Protein AF-A0A535F198-F1 (afdb_monomer)

Nearest PDB structures (foldseek):
  5hqp-assembly1_B  TM=5.132E-01  e=9.382E+00  Homo sapiens
  4xcs-assembly1_A  TM=4.657E-01  e=7.216E+00  Homo sapiens
  1qxx-assembly1_A-2  TM=3.089E-01  e=5.197E+00  Escherichia coli
  5jd5-assembly2_B  TM=1.692E-01  e=8.228E+00  uncultured bacterium

pLDDT: mean 82.6, std 12.45, range [49.28, 97.81]

Radius of gyration: 18.03 Å; Cα contacts (8 Å, |Δi|>4): 101; chains: 1; bounding box: 56×34×39 Å

Solvent-accessible surface area (backbone atoms only — not comparable to full-atom values): 6986 Å² total; per-residue (Å²): 110,74,80,80,67,73,63,100,66,90,85,82,85,64,92,84,39,58,66,50,56,74,70,58,40,52,62,38,62,99,85,52,27,62,51,75,68,52,54,51,52,42,53,54,33,36,77,71,75,49,65,80,73,84,90,57,98,54,77,42,62,41,49,64,51,74,37,58,27,92,86,69,46,78,54,36,83,47,62,30,72,26,82,81,51,69,82,53,72,66,60,52,53,53,24,49,57,58,28,70,48,77,78,75,83,74,77,85,131

Foldseek 3Di:
DVVVVPDPDDDDDDPVCPVVVVLVLDFADPPDLDDPVRVVVQVVCVVVVNHDDDPDPDQRRWDWDWDAAPVRHTLDTGRANHNPRDDDPVSVVVSVVVRPDPDPPDDDD

Structure (mmCIF, N/CA/C/O backbone):
data_AF-A0A535F198-F1
#
_entry.id   AF-A0A535F198-F1
#
loop_
_atom_site.group_PDB
_atom_site.id
_atom_site.type_symbol
_atom_site.label_atom_id
_atom_site.label_alt_id
_atom_site.label_comp_id
_atom_site.label_asym_id
_atom_site.label_entity_id
_atom_site.label_seq_id
_atom_site.pdbx_PDB_ins_code
_atom_site.Cartn_x
_atom_site.Cartn_y
_atom_site.Cartn_z
_atom_site.occupancy
_atom_site.B_iso_or_equiv
_atom_site.auth_seq_id
_atom_site.auth_comp_id
_atom_site.auth_asym_id
_atom_site.auth_atom_id
_atom_site.pdbx_PDB_model_num
ATOM 1 N N . PHE A 1 1 ? 3.880 -18.793 -7.954 1.00 73.25 1 PHE A N 1
ATOM 2 C CA . PHE A 1 1 ? 4.534 -17.714 -7.185 1.00 73.25 1 PHE A CA 1
ATOM 3 C C . PHE A 1 1 ? 4.188 -17.791 -5.700 1.00 73.25 1 PHE A C 1
ATOM 5 O O . PHE A 1 1 ? 5.053 -18.209 -4.952 1.00 73.25 1 PHE A O 1
ATOM 12 N N . ALA A 1 2 ? 2.948 -17.508 -5.276 1.00 77.12 2 ALA A N 1
ATOM 13 C CA . ALA A 1 2 ? 2.556 -17.507 -3.855 1.00 77.12 2 ALA A CA 1
ATOM 14 C C . ALA A 1 2 ? 2.932 -18.794 -3.086 1.00 77.12 2 ALA A C 1
ATOM 16 O O . ALA A 1 2 ? 3.563 -18.718 -2.038 1.00 77.12 2 ALA A O 1
ATOM 17 N N . LEU A 1 3 ? 2.644 -19.973 -3.656 1.00 79.25 3 LEU A N 1
ATOM 18 C CA . LEU A 1 3 ? 3.010 -21.270 -3.061 1.00 79.25 3 LEU A CA 1
ATOM 19 C C . LEU A 1 3 ? 4.523 -21.446 -2.850 1.00 79.25 3 LEU A C 1
ATOM 21 O O . LEU A 1 3 ? 4.935 -22.110 -1.909 1.00 79.25 3 LEU A O 1
ATOM 25 N N . ALA A 1 4 ? 5.353 -20.835 -3.699 1.00 85.25 4 ALA A N 1
ATOM 26 C CA . ALA A 1 4 ? 6.807 -20.958 -3.620 1.00 85.25 4 ALA A CA 1
ATOM 27 C C . ALA A 1 4 ? 7.420 -20.112 -2.490 1.00 85.25 4 ALA A C 1
ATOM 29 O O . ALA A 1 4 ? 8.564 -20.344 -2.117 1.00 85.25 4 ALA A O 1
ATOM 30 N N . LEU A 1 5 ? 6.680 -19.136 -1.950 1.00 84.50 5 LEU A N 1
ATOM 31 C CA . LEU A 1 5 ? 7.159 -18.261 -0.877 1.00 84.50 5 LEU A CA 1
ATOM 32 C C . LEU A 1 5 ? 6.949 -18.856 0.524 1.00 84.50 5 LEU A C 1
ATOM 34 O O . LEU A 1 5 ? 7.536 -18.365 1.481 1.00 84.50 5 LEU A O 1
ATOM 38 N N . GLY A 1 6 ? 6.113 -19.894 0.662 1.00 87.31 6 GLY A N 1
ATOM 39 C CA . GLY A 1 6 ? 5.920 -20.614 1.928 1.00 87.31 6 GLY A CA 1
ATOM 40 C C . GLY A 1 6 ? 5.366 -19.770 3.085 1.00 87.31 6 GLY A C 1
ATOM 41 O O . GLY A 1 6 ? 5.500 -20.154 4.243 1.00 87.31 6 GLY A O 1
ATOM 42 N N . HIS A 1 7 ? 4.772 -18.608 2.801 1.00 86.44 7 HIS A N 1
ATOM 43 C CA . HIS A 1 7 ? 4.218 -17.729 3.828 1.00 86.44 7 HIS A CA 1
ATOM 44 C C . HIS A 1 7 ? 2.790 -18.137 4.227 1.00 86.44 7 HIS A C 1
ATOM 46 O O . HIS A 1 7 ? 2.023 -18.569 3.367 1.00 86.44 7 HIS A O 1
ATOM 52 N N . PRO A 1 8 ? 2.383 -17.924 5.493 1.00 90.62 8 PRO A N 1
ATOM 53 C CA . PRO A 1 8 ? 1.057 -18.302 5.996 1.00 90.62 8 PRO A CA 1
ATOM 54 C C . PRO A 1 8 ? -0.060 -17.312 5.609 1.00 90.62 8 PRO A C 1
ATOM 56 O O . PRO A 1 8 ? -1.147 -17.352 6.179 1.00 90.62 8 PRO A O 1
ATOM 59 N N . TYR A 1 9 ? 0.202 -16.383 4.689 1.00 88.38 9 TYR A N 1
ATOM 60 C CA . TYR A 1 9 ? -0.718 -15.299 4.341 1.00 88.38 9 TYR A CA 1
ATOM 61 C C . TYR A 1 9 ? -1.554 -15.644 3.108 1.00 88.38 9 TYR A C 1
ATOM 63 O O . TYR A 1 9 ? -1.085 -16.344 2.211 1.00 88.38 9 TYR A O 1
ATOM 71 N N . LEU A 1 10 ? -2.779 -15.116 3.036 1.00 90.25 10 LEU A N 1
ATOM 72 C CA . LEU A 1 10 ? -3.618 -15.227 1.843 1.00 90.25 10 LEU A CA 1
ATOM 73 C C . LEU A 1 10 ? -3.085 -14.323 0.730 1.00 90.25 10 LEU A C 1
ATOM 75 O O . LEU A 1 10 ? -2.838 -13.136 0.937 1.00 90.25 10 LEU A O 1
ATOM 79 N N . TRP A 1 11 ? -2.960 -14.889 -0.467 1.00 89.62 11 TRP A N 1
ATOM 80 C CA . TRP A 1 11 ? -2.607 -14.160 -1.681 1.00 89.62 11 TRP A CA 1
ATOM 81 C C . TRP A 1 11 ? -3.847 -14.046 -2.553 1.00 89.62 11 TRP A C 1
ATOM 83 O O . TRP A 1 11 ? -4.317 -15.039 -3.105 1.00 89.62 11 TRP A O 1
ATOM 93 N N . LEU A 1 12 ? -4.382 -12.835 -2.656 1.00 90.25 12 LEU A N 1
ATOM 94 C CA . LEU A 1 12 ? -5.574 -12.547 -3.444 1.00 90.25 12 LEU A CA 1
ATOM 95 C C . LEU A 1 12 ? -5.178 -11.938 -4.792 1.00 90.25 12 LEU A C 1
ATOM 97 O O . LEU A 1 12 ? -4.192 -11.207 -4.890 1.00 90.25 12 LEU A O 1
ATOM 101 N N . SER A 1 13 ? -5.953 -12.241 -5.831 1.00 89.81 13 SER A N 1
ATOM 102 C CA . SER A 1 13 ? -5.812 -11.625 -7.151 1.00 89.81 13 SER A CA 1
ATOM 103 C C . SER A 1 13 ? -6.947 -10.627 -7.368 1.00 89.81 13 SER A C 1
ATOM 105 O O . SER A 1 13 ? -8.101 -10.956 -7.110 1.00 89.81 13 SER A O 1
ATOM 107 N N . ASP A 1 14 ? -6.622 -9.436 -7.874 1.00 90.25 14 ASP A N 1
ATOM 108 C CA . ASP A 1 14 ? -7.584 -8.407 -8.303 1.00 90.25 14 ASP A CA 1
ATOM 109 C C . ASP A 1 14 ? -7.368 -8.093 -9.800 1.00 90.25 14 ASP A C 1
ATOM 111 O O . ASP A 1 14 ? -6.797 -7.048 -10.136 1.00 90.25 14 ASP A O 1
ATOM 115 N N . PRO A 1 15 ? -7.742 -9.007 -10.727 1.00 89.88 15 PRO A N 1
ATOM 116 C CA . PRO A 1 15 ? -7.469 -8.834 -12.158 1.00 89.88 15 PRO A CA 1
ATOM 117 C C . PRO A 1 15 ? -8.152 -7.595 -12.745 1.00 89.88 15 PRO A C 1
ATOM 119 O O . PRO A 1 15 ? -7.579 -6.901 -13.583 1.00 89.88 15 PRO A O 1
ATOM 122 N N . GLU A 1 16 ? -9.361 -7.288 -12.271 1.00 91.50 16 GLU A N 1
ATOM 123 C CA . GLU A 1 16 ? -10.150 -6.139 -12.722 1.00 91.50 16 GLU A CA 1
ATOM 124 C C . GLU A 1 16 ? -9.723 -4.820 -12.067 1.00 91.50 16 GLU A C 1
ATOM 126 O O . GLU A 1 16 ? -10.217 -3.751 -12.449 1.00 91.50 16 GLU A O 1
ATOM 131 N N . ARG A 1 17 ? -8.800 -4.866 -11.097 1.00 89.00 17 ARG A N 1
ATOM 132 C CA . ARG A 1 17 ? -8.329 -3.724 -10.301 1.00 89.00 17 ARG A CA 1
ATOM 133 C C . ARG A 1 17 ? -9.466 -2.998 -9.567 1.00 89.00 17 ARG A C 1
ATOM 135 O O . ARG A 1 17 ? -9.409 -1.776 -9.399 1.00 89.00 17 ARG A O 1
ATOM 142 N N . SER A 1 18 ? -10.535 -3.703 -9.201 1.00 92.50 18 SER A N 1
ATOM 143 C CA . SER A 1 18 ? -11.725 -3.102 -8.590 1.00 92.50 18 SER A CA 1
ATOM 144 C C . SER A 1 18 ? -11.435 -2.671 -7.152 1.00 92.50 18 SER A C 1
ATOM 146 O O . SER A 1 18 ? -11.673 -1.509 -6.809 1.00 92.50 18 SER A O 1
ATOM 148 N N . CYS A 1 19 ? -10.808 -3.540 -6.354 1.00 91.12 19 CYS A N 1
ATOM 149 C CA . CYS A 1 19 ? -10.338 -3.215 -5.007 1.00 91.12 19 CYS A CA 1
ATOM 150 C C . CYS A 1 19 ? -9.260 -2.129 -5.051 1.00 91.12 19 CYS A C 1
ATOM 152 O O . CYS A 1 19 ? -9.320 -1.166 -4.287 1.00 91.12 19 CYS A O 1
ATOM 154 N N . TYR A 1 20 ? -8.312 -2.235 -5.987 1.00 90.06 20 TYR A N 1
ATOM 155 C CA . TYR A 1 20 ? -7.250 -1.241 -6.169 1.00 90.06 20 TYR A CA 1
ATOM 156 C C . TYR A 1 20 ? -7.795 0.179 -6.404 1.00 90.06 20 TYR A C 1
ATOM 158 O O . TYR A 1 20 ? -7.318 1.146 -5.799 1.00 90.06 20 TYR A O 1
ATOM 166 N N . ARG A 1 21 ? -8.817 0.310 -7.265 1.00 90.19 21 ARG A N 1
ATOM 167 C CA . ARG A 1 21 ? -9.501 1.586 -7.530 1.00 90.19 21 ARG A CA 1
ATOM 168 C C . ARG A 1 21 ? -10.336 2.048 -6.338 1.00 90.19 21 ARG A C 1
ATOM 170 O O . ARG A 1 21 ? -10.246 3.218 -5.980 1.00 90.19 21 ARG A O 1
ATOM 177 N N . ALA A 1 22 ? -11.106 1.155 -5.714 1.00 91.44 22 ALA A N 1
ATOM 178 C CA . ALA A 1 22 ? -11.963 1.490 -4.573 1.00 91.44 22 ALA A CA 1
ATOM 179 C C . ALA A 1 22 ? -11.159 1.982 -3.356 1.00 91.44 22 ALA A C 1
ATOM 181 O O . ALA A 1 22 ? -11.563 2.925 -2.682 1.00 91.44 22 ALA A O 1
ATOM 182 N N . LEU A 1 23 ? -9.981 1.398 -3.116 1.00 90.25 23 LEU A N 1
ATOM 183 C CA . LEU A 1 23 ? -9.051 1.825 -2.066 1.00 90.25 23 LEU A CA 1
ATOM 184 C C . LEU A 1 23 ? -8.251 3.081 -2.446 1.00 90.25 23 LEU A C 1
ATOM 186 O O . LEU A 1 23 ? -7.505 3.625 -1.628 1.00 90.25 23 LEU A O 1
ATOM 190 N N . GLY A 1 24 ? -8.403 3.570 -3.677 1.00 88.31 24 GLY A N 1
ATOM 191 C CA . GLY A 1 24 ? -7.776 4.792 -4.159 1.00 88.31 24 GLY A CA 1
ATOM 192 C C . GLY A 1 24 ? -6.252 4.734 -4.143 1.00 88.31 24 GLY A C 1
ATOM 193 O O . GLY A 1 24 ? -5.636 5.757 -3.871 1.00 88.31 24 GLY A O 1
ATOM 194 N N . VAL A 1 25 ? -5.638 3.564 -4.359 1.00 84.00 25 VAL A N 1
ATOM 195 C CA . VAL A 1 25 ? -4.166 3.425 -4.358 1.00 84.00 25 VAL A CA 1
ATOM 196 C C . VAL A 1 25 ? -3.542 4.333 -5.421 1.00 84.00 25 VAL A C 1
ATOM 198 O O . VAL A 1 25 ? -2.580 5.042 -5.143 1.00 84.00 25 VAL A O 1
ATOM 201 N N . GLY A 1 26 ? -4.175 4.383 -6.598 1.00 72.56 26 GLY A N 1
ATOM 202 C CA . GLY A 1 26 ? -3.825 5.305 -7.674 1.00 72.56 26 GLY A CA 1
ATOM 203 C C . GLY A 1 26 ? -2.537 4.935 -8.412 1.00 72.56 26 GLY A C 1
ATOM 204 O O . GLY A 1 26 ? -1.799 4.040 -8.023 1.00 72.56 26 GLY A O 1
ATOM 205 N N . ARG A 1 27 ? -2.271 5.628 -9.520 1.00 70.81 27 ARG A N 1
ATOM 206 C CA . ARG A 1 27 ? -0.981 5.557 -10.217 1.00 70.81 27 ARG A CA 1
ATOM 207 C C . ARG A 1 27 ? -0.043 6.638 -9.685 1.00 70.81 27 ARG A C 1
ATOM 209 O O . ARG A 1 27 ? -0.508 7.670 -9.202 1.00 70.81 27 ARG A O 1
ATOM 216 N N . GLY A 1 28 ? 1.264 6.426 -9.815 1.00 63.28 28 GLY A N 1
ATOM 217 C CA . GLY A 1 28 ? 2.252 7.471 -9.553 1.00 63.28 28 GLY A CA 1
ATOM 218 C C . GLY A 1 28 ? 2.004 8.715 -10.407 1.00 63.28 28 GLY A C 1
ATOM 219 O O . GLY A 1 28 ? 1.451 8.628 -11.505 1.00 63.28 28 GLY A O 1
ATOM 220 N N . GLY A 1 29 ? 2.391 9.881 -9.883 1.00 60.53 29 GLY A N 1
ATOM 221 C CA . GLY A 1 29 ? 2.249 11.153 -10.592 1.00 60.53 29 GLY A CA 1
ATOM 222 C C . GLY A 1 29 ? 3.015 11.184 -11.921 1.00 60.53 29 GLY A C 1
ATOM 223 O O . GLY A 1 29 ? 3.876 10.345 -12.188 1.00 60.53 29 GLY A O 1
ATOM 224 N N . ALA A 1 30 ? 2.733 12.195 -12.750 1.00 56.91 30 ALA A N 1
ATOM 225 C CA . ALA A 1 30 ? 3.329 12.364 -14.083 1.00 56.91 30 ALA A CA 1
ATOM 226 C C . ALA A 1 30 ? 4.875 12.396 -14.093 1.00 56.91 30 ALA A C 1
ATOM 228 O O . ALA A 1 30 ? 5.486 12.136 -15.124 1.00 56.91 30 ALA A O 1
ATOM 229 N N . LEU A 1 31 ? 5.504 12.677 -12.946 1.00 55.12 31 LEU A N 1
ATOM 230 C CA . LEU A 1 31 ? 6.948 12.857 -12.781 1.00 55.12 31 LEU A CA 1
ATOM 231 C C . LEU A 1 31 ? 7.684 11.631 -12.214 1.00 55.12 31 LEU A C 1
ATOM 233 O O . LEU A 1 31 ? 8.707 11.810 -11.564 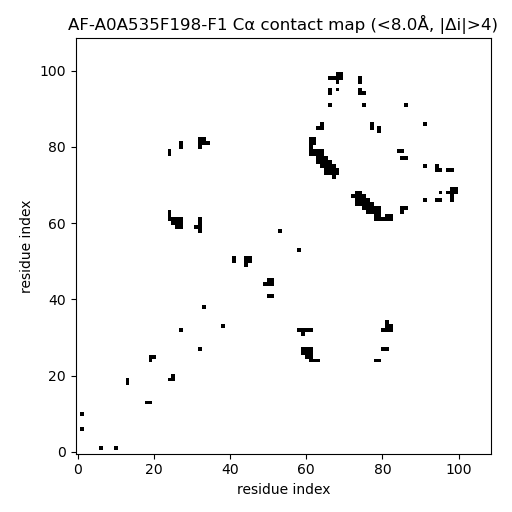1.00 55.12 31 LEU A O 1
ATOM 237 N N . ASN A 1 32 ? 7.230 10.416 -12.556 1.00 60.16 32 ASN A N 1
ATOM 238 C CA . ASN A 1 32 ? 7.944 9.133 -12.401 1.00 60.16 32 ASN A CA 1
ATOM 239 C C . ASN A 1 32 ? 7.642 8.352 -11.090 1.00 60.16 32 ASN A C 1
ATOM 241 O O . ASN A 1 32 ? 7.795 8.900 -10.001 1.00 60.16 32 ASN A O 1
ATOM 245 N N . PRO A 1 33 ? 7.251 7.057 -11.160 1.00 61.50 33 PRO A N 1
ATOM 246 C CA . PRO A 1 33 ? 7.146 6.163 -9.992 1.00 61.50 33 PRO A C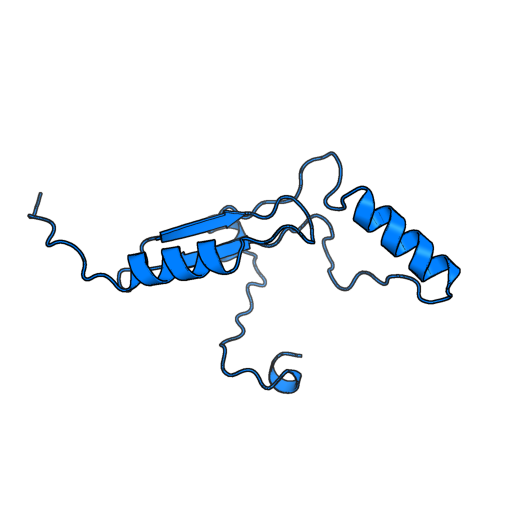A 1
ATOM 247 C C . PRO A 1 33 ? 8.506 5.769 -9.383 1.00 61.50 33 PRO A C 1
ATOM 249 O O . PRO A 1 33 ? 8.551 5.236 -8.270 1.00 61.50 33 PRO A O 1
ATOM 252 N N . PHE A 1 34 ? 9.607 6.010 -10.100 1.00 62.78 34 PHE A N 1
ATOM 253 C CA . PHE A 1 34 ? 10.970 5.738 -9.649 1.00 62.78 34 PHE A CA 1
ATOM 254 C C . PHE A 1 34 ? 11.600 6.992 -9.040 1.00 62.78 34 PHE A C 1
ATOM 256 O O . PHE A 1 34 ? 11.614 8.060 -9.654 1.00 62.78 34 PHE A O 1
ATOM 263 N N . SER A 1 35 ? 12.171 6.858 -7.844 1.00 68.50 35 SER A N 1
ATOM 264 C CA . SER A 1 35 ? 12.989 7.919 -7.256 1.00 68.50 35 SER A CA 1
ATOM 265 C C . SER A 1 35 ? 14.343 8.027 -7.972 1.00 68.50 35 SER A C 1
ATOM 267 O O . SER A 1 35 ? 14.797 7.091 -8.632 1.00 68.50 35 SER A O 1
ATOM 269 N N . PHE A 1 36 ? 15.038 9.156 -7.816 1.00 72.56 36 PHE A N 1
ATOM 270 C CA . PHE A 1 36 ? 16.409 9.326 -8.324 1.00 72.56 36 PHE A CA 1
ATOM 271 C C . PHE A 1 36 ? 17.339 8.196 -7.853 1.00 72.56 36 PHE A C 1
ATOM 273 O O . PHE A 1 36 ? 18.114 7.654 -8.637 1.00 72.56 36 PHE A O 1
ATOM 280 N N . THR A 1 37 ? 17.204 7.779 -6.594 1.00 74.81 37 THR A N 1
ATOM 281 C CA . THR A 1 37 ? 17.941 6.652 -6.010 1.00 74.81 37 THR A CA 1
ATOM 282 C C . THR A 1 37 ? 17.676 5.338 -6.748 1.00 74.81 37 THR A C 1
ATOM 284 O O . THR A 1 37 ? 18.594 4.539 -6.936 1.00 74.81 37 THR A O 1
ATOM 287 N N . ASP A 1 38 ? 16.447 5.123 -7.219 1.00 72.69 38 ASP A N 1
ATOM 288 C CA . ASP A 1 38 ? 16.070 3.909 -7.951 1.00 72.69 38 ASP A CA 1
ATOM 289 C C . ASP A 1 38 ? 16.695 3.871 -9.339 1.00 72.69 38 ASP A C 1
ATOM 291 O O . ASP A 1 38 ? 17.190 2.823 -9.762 1.00 72.69 38 ASP A O 1
ATOM 295 N N . LEU A 1 39 ? 16.738 5.024 -10.011 1.00 78.75 39 LEU A N 1
ATOM 296 C CA . LEU A 1 39 ? 17.420 5.176 -11.294 1.00 78.75 39 LEU A CA 1
ATOM 297 C C . LEU A 1 39 ? 18.922 4.900 -11.152 1.00 78.75 39 LEU A C 1
ATOM 299 O O . LEU A 1 39 ? 19.471 4.127 -11.937 1.00 78.75 39 LEU A O 1
ATOM 303 N N . TRP A 1 40 ? 19.575 5.444 -10.118 1.00 80.75 40 TRP A N 1
ATOM 304 C CA . TRP A 1 40 ? 20.994 5.175 -9.849 1.00 80.75 40 TRP A CA 1
ATOM 305 C C . TRP A 1 40 ? 21.280 3.714 -9.547 1.00 80.75 40 TRP A C 1
ATOM 307 O O . TRP A 1 40 ? 22.223 3.144 -10.097 1.00 80.75 40 TRP A O 1
ATOM 317 N N . ARG A 1 41 ? 20.468 3.090 -8.689 1.00 77.69 41 ARG A N 1
ATOM 318 C CA . ARG A 1 41 ? 20.646 1.678 -8.343 1.00 77.69 41 ARG A CA 1
ATOM 319 C C . ARG A 1 41 ? 20.483 0.794 -9.577 1.00 77.69 41 ARG A C 1
ATOM 321 O O . ARG A 1 41 ? 21.278 -0.118 -9.774 1.00 77.69 41 ARG A O 1
ATOM 328 N N . ASN A 1 42 ? 19.503 1.093 -10.429 1.00 77.62 42 ASN A N 1
ATOM 329 C CA . ASN A 1 42 ? 19.290 0.363 -11.674 1.00 77.62 42 ASN A CA 1
ATOM 330 C C . ASN A 1 42 ? 20.460 0.549 -12.661 1.00 77.62 42 ASN A C 1
ATOM 332 O O . ASN A 1 42 ? 20.984 -0.433 -13.192 1.00 77.62 42 ASN A O 1
ATOM 336 N N . ALA A 1 43 ? 20.937 1.783 -12.849 1.00 81.50 43 ALA A N 1
ATOM 337 C CA . ALA A 1 43 ? 22.098 2.063 -13.695 1.00 81.50 43 ALA A CA 1
ATOM 338 C C . ALA A 1 43 ? 23.345 1.302 -13.213 1.00 81.50 43 ALA A C 1
ATOM 340 O O . ALA A 1 43 ? 24.031 0.655 -14.004 1.00 81.50 43 ALA A O 1
ATOM 341 N N . TYR A 1 44 ? 23.594 1.301 -11.902 1.00 85.56 44 TYR A N 1
ATOM 342 C CA . TYR A 1 44 ? 24.705 0.572 -11.298 1.00 85.56 44 TYR A CA 1
ATOM 343 C C . TYR A 1 44 ? 24.608 -0.946 -11.501 1.00 85.56 44 TYR A C 1
ATOM 345 O O . TYR A 1 44 ? 25.585 -1.587 -11.893 1.00 85.56 44 TYR A O 1
ATOM 353 N N . SER A 1 45 ? 23.430 -1.531 -11.270 1.00 80.75 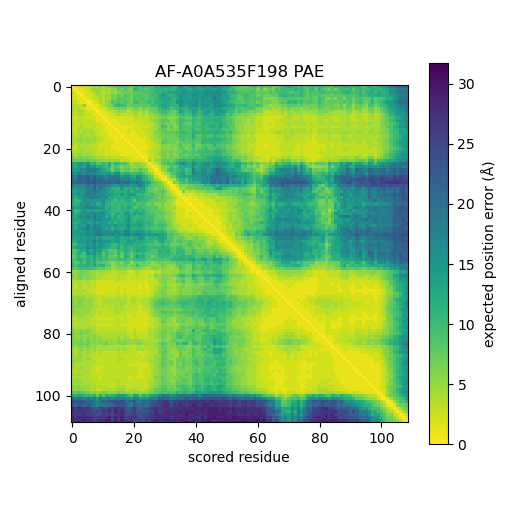45 SER A N 1
ATOM 354 C CA . SER A 1 45 ? 23.182 -2.958 -11.502 1.00 80.75 45 SER A CA 1
ATOM 355 C C . SER A 1 45 ? 23.348 -3.339 -12.976 1.00 80.75 45 SER A C 1
ATOM 357 O O . SER A 1 45 ? 23.958 -4.365 -13.278 1.00 80.75 45 SER A O 1
ATOM 359 N N . THR A 1 46 ? 22.900 -2.480 -13.895 1.00 85.69 46 THR A N 1
ATOM 360 C CA . THR A 1 46 ? 23.059 -2.678 -15.343 1.00 85.69 46 THR A CA 1
ATOM 361 C C . THR A 1 46 ? 24.533 -2.675 -15.750 1.00 85.69 46 THR A C 1
ATOM 363 O O . THR A 1 46 ? 24.965 -3.571 -16.472 1.00 85.69 46 THR A O 1
ATOM 366 N N . LEU A 1 47 ? 25.336 -1.745 -15.220 1.00 88.38 47 LEU A N 1
A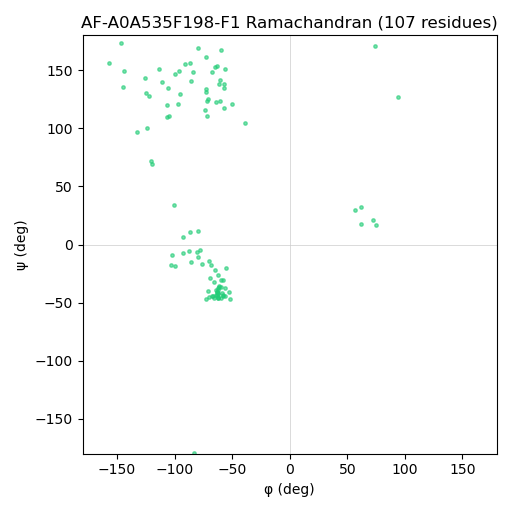TOM 367 C CA . LEU A 1 47 ? 26.788 -1.712 -15.447 1.00 88.38 47 LEU A CA 1
ATOM 368 C C . LEU A 1 47 ? 27.511 -2.956 -14.905 1.00 88.38 47 LEU A C 1
ATOM 370 O O . LEU A 1 47 ? 28.555 -3.334 -15.428 1.00 88.38 47 LEU A O 1
ATOM 374 N N . ARG A 1 48 ? 26.950 -3.625 -13.890 1.00 87.25 48 ARG A N 1
A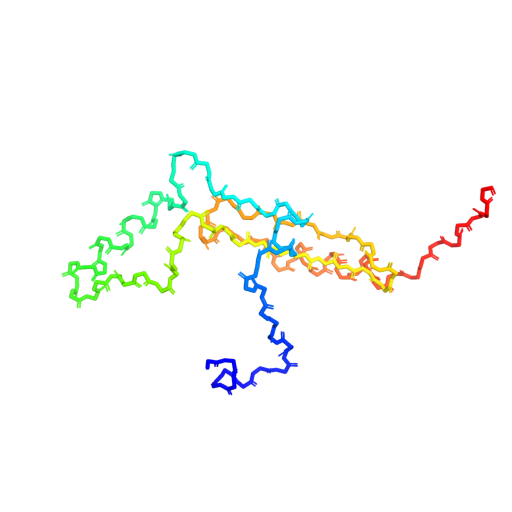TOM 375 C CA . ARG A 1 48 ? 27.446 -4.907 -13.362 1.00 87.25 48 ARG A CA 1
ATOM 376 C C . ARG A 1 48 ? 26.898 -6.141 -14.096 1.00 87.25 48 ARG A C 1
ATOM 378 O O . ARG A 1 48 ? 27.072 -7.257 -13.612 1.00 87.25 48 ARG A O 1
ATOM 385 N N . GLY A 1 49 ? 26.229 -5.966 -15.237 1.00 85.25 49 GLY A N 1
ATOM 386 C CA . GLY A 1 49 ? 25.674 -7.073 -16.023 1.00 85.25 49 GLY A CA 1
ATOM 387 C C . GLY A 1 49 ? 24.441 -7.727 -15.392 1.00 85.25 49 GLY A C 1
ATOM 388 O O . GLY A 1 49 ? 24.130 -8.875 -15.696 1.00 85.25 49 GLY A O 1
ATOM 389 N N . GLN A 1 50 ? 23.747 -7.020 -14.498 1.00 82.19 50 GLN A N 1
ATOM 390 C CA . GLN A 1 50 ? 22.494 -7.448 -13.872 1.00 82.19 50 GLN A CA 1
ATOM 391 C C . GLN A 1 50 ? 21.393 -6.434 -14.225 1.00 82.19 50 GLN A C 1
ATOM 393 O O . GLN A 1 50 ? 20.986 -5.646 -13.366 1.00 82.19 50 GLN A O 1
ATOM 398 N N . PRO A 1 51 ? 20.957 -6.374 -15.499 1.00 76.94 51 PRO A N 1
ATOM 399 C CA . PRO A 1 51 ? 19.948 -5.412 -15.920 1.00 76.94 51 PRO A CA 1
ATOM 400 C C . PRO A 1 51 ? 18.640 -5.652 -15.164 1.00 76.94 51 PRO A C 1
ATOM 402 O O . PRO A 1 51 ? 18.208 -6.792 -14.975 1.00 76.94 51 PRO A O 1
ATOM 405 N N . TRP A 1 52 ? 17.993 -4.572 -14.733 1.00 73.56 52 TRP A N 1
ATOM 406 C CA . TRP A 1 52 ? 16.669 -4.670 -14.135 1.00 73.56 52 TRP A CA 1
ATOM 407 C C . TRP A 1 52 ? 15.639 -5.026 -15.207 1.00 73.56 52 TRP A C 1
ATOM 409 O O . TRP A 1 52 ? 15.507 -4.327 -16.212 1.00 73.56 52 TRP A O 1
ATOM 419 N N . ILE A 1 53 ? 14.888 -6.099 -14.970 1.00 73.44 53 ILE A N 1
ATOM 420 C CA . ILE A 1 53 ? 13.785 -6.518 -15.830 1.00 73.44 53 ILE A CA 1
ATOM 421 C C . ILE A 1 53 ? 12.481 -6.185 -15.100 1.00 73.44 53 ILE A C 1
ATOM 423 O O . ILE A 1 53 ? 12.266 -6.690 -13.992 1.00 73.44 53 ILE A O 1
ATOM 427 N N . PRO A 1 54 ? 11.605 -5.349 -15.680 1.00 67.75 54 PRO A N 1
ATOM 428 C CA . PRO A 1 54 ? 10.319 -5.046 -15.075 1.00 67.75 54 PRO A CA 1
ATOM 429 C C . PRO A 1 54 ? 9.481 -6.317 -14.919 1.00 67.75 54 PRO A C 1
ATOM 431 O O . PRO A 1 54 ? 9.194 -7.011 -15.889 1.00 67.75 54 PRO A O 1
ATOM 434 N N . GLN A 1 55 ? 9.065 -6.611 -13.686 1.00 70.00 55 GLN A N 1
ATOM 435 C CA . GLN A 1 55 ? 8.194 -7.753 -13.372 1.00 70.00 55 GLN A CA 1
ATOM 436 C C . GLN A 1 55 ? 6.702 -7.381 -13.369 1.00 70.00 55 GLN A C 1
ATOM 438 O O . GLN A 1 55 ? 5.843 -8.250 -13.238 1.00 70.00 55 GLN A O 1
ATOM 443 N N . GLN A 1 56 ? 6.384 -6.090 -13.494 1.00 69.12 56 GLN A N 1
ATOM 444 C CA . GLN A 1 56 ? 5.020 -5.568 -13.524 1.00 69.12 56 GLN A CA 1
ATOM 445 C C . GLN A 1 56 ? 4.685 -5.037 -14.917 1.00 69.12 56 GLN A C 1
ATOM 447 O O . GLN A 1 56 ? 5.504 -4.369 -15.544 1.00 69.12 56 GLN A O 1
ATOM 452 N N . ALA A 1 57 ? 3.456 -5.294 -15.371 1.00 69.38 57 ALA A N 1
ATOM 453 C CA . ALA A 1 57 ? 2.962 -4.801 -16.657 1.00 69.38 57 ALA A CA 1
ATOM 454 C C . ALA A 1 57 ? 2.759 -3.273 -16.676 1.00 69.38 57 ALA A C 1
ATOM 456 O O . ALA A 1 57 ? 2.863 -2.648 -17.725 1.00 69.38 57 ALA A O 1
ATOM 457 N N . ASP A 1 58 ? 2.463 -2.670 -15.520 1.00 77.31 58 ASP A N 1
ATOM 458 C CA . ASP A 1 58 ? 2.217 -1.236 -15.367 1.00 77.31 58 ASP A CA 1
ATOM 459 C C . ASP A 1 58 ? 3.179 -0.662 -14.325 1.00 77.31 58 ASP A C 1
ATOM 461 O O . ASP A 1 58 ? 2.958 -0.806 -13.125 1.00 77.31 58 ASP A O 1
ATOM 465 N N . LEU A 1 59 ? 4.256 -0.020 -14.783 1.00 72.12 59 LEU A N 1
ATOM 466 C CA . LEU A 1 59 ? 5.297 0.515 -13.896 1.00 72.12 59 LEU A CA 1
ATOM 467 C C . LEU A 1 59 ? 4.820 1.698 -13.050 1.00 72.12 59 LEU A C 1
ATOM 469 O O . LEU A 1 59 ? 5.446 2.023 -12.047 1.00 72.12 59 LEU A O 1
ATOM 473 N N . TRP A 1 60 ? 3.709 2.328 -13.436 1.00 77.88 60 TRP A N 1
ATOM 474 C CA . TRP A 1 60 ? 3.103 3.439 -12.707 1.00 77.88 60 TRP A CA 1
ATOM 475 C C . TRP A 1 60 ? 2.132 2.957 -11.634 1.00 77.88 60 TRP A C 1
ATOM 477 O O . TRP A 1 60 ? 1.616 3.776 -10.873 1.00 77.88 60 TRP A O 1
ATOM 487 N N . GLN A 1 61 ? 1.870 1.650 -11.556 1.00 83.56 61 GLN A N 1
ATOM 488 C CA . GLN A 1 61 ? 1.059 1.073 -10.499 1.00 83.56 61 GLN A CA 1
ATOM 489 C C . GLN A 1 61 ? 1.843 1.093 -9.181 1.00 83.56 61 GLN A C 1
ATOM 491 O O . GLN A 1 61 ? 2.808 0.353 -9.003 1.00 83.56 61 GLN A O 1
ATOM 496 N N . LEU A 1 62 ? 1.413 1.935 -8.240 1.00 86.88 62 LEU A N 1
ATOM 497 C CA . LEU A 1 62 ? 2.033 2.023 -6.921 1.00 86.88 62 LEU A CA 1
ATOM 498 C C . LEU A 1 62 ? 1.433 1.006 -5.952 1.00 86.88 62 LEU A C 1
ATOM 500 O O . LEU A 1 62 ? 0.307 0.529 -6.131 1.00 86.88 62 LEU A O 1
ATOM 504 N N . GLY A 1 63 ? 2.219 0.666 -4.933 1.00 88.88 63 GLY A N 1
ATOM 505 C CA . GLY A 1 63 ? 1.770 -0.136 -3.803 1.00 88.88 63 GLY A CA 1
ATOM 506 C C . GLY A 1 63 ? 0.986 0.690 -2.784 1.00 88.88 63 GLY A C 1
ATOM 507 O O . GLY A 1 63 ? 0.971 1.922 -2.811 1.00 88.88 63 GLY A O 1
ATOM 508 N N . ALA A 1 64 ? 0.360 -0.003 -1.845 1.00 92.31 64 ALA A N 1
ATOM 509 C CA . ALA A 1 64 ? -0.225 0.589 -0.655 1.00 92.31 64 ALA A CA 1
ATOM 510 C C . ALA A 1 64 ? -0.334 -0.468 0.442 1.00 92.31 64 ALA A C 1
ATOM 512 O O . ALA A 1 64 ? -0.437 -1.659 0.149 1.00 92.31 64 ALA A O 1
ATOM 513 N N . ASP A 1 65 ? -0.370 0.003 1.680 1.00 95.00 65 ASP A N 1
ATOM 514 C CA . ASP A 1 65 ? -0.536 -0.805 2.878 1.00 95.00 65 ASP A CA 1
ATOM 515 C C . ASP A 1 65 ? -1.770 -0.305 3.634 1.00 95.00 65 ASP A C 1
ATOM 517 O O . ASP A 1 65 ? -1.919 0.891 3.909 1.00 95.00 65 ASP A O 1
ATOM 521 N N . PHE A 1 66 ? -2.674 -1.224 3.965 1.00 95.38 66 PHE A N 1
ATOM 522 C CA . PHE A 1 66 ? -3.917 -0.925 4.669 1.00 95.38 66 PHE A CA 1
ATOM 523 C C . PHE A 1 66 ? -4.032 -1.796 5.914 1.00 95.38 66 PHE A C 1
ATOM 525 O O . PHE A 1 66 ? -3.665 -2.969 5.891 1.00 95.38 66 PHE A O 1
ATOM 532 N N . VAL A 1 67 ? -4.582 -1.230 6.985 1.00 96.00 67 VAL A N 1
ATOM 533 C CA . VAL A 1 67 ? -4.980 -1.984 8.178 1.00 96.00 67 VAL A CA 1
ATOM 534 C C . VAL A 1 67 ? -6.444 -1.687 8.444 1.00 96.00 67 VAL A C 1
ATOM 536 O O . VAL A 1 67 ? -6.852 -0.524 8.467 1.00 96.00 67 VAL A O 1
ATOM 539 N N . PHE A 1 68 ? -7.213 -2.753 8.634 1.00 94.44 68 PHE A N 1
ATOM 540 C CA . PHE A 1 68 ? -8.625 -2.710 8.979 1.00 94.44 68 PHE A CA 1
ATOM 541 C C . PHE A 1 68 ? -8.827 -3.275 10.386 1.00 94.44 68 PHE A C 1
ATOM 543 O O . PHE A 1 68 ? -8.058 -4.134 10.826 1.00 94.44 68 PHE A O 1
ATOM 550 N N . ASP A 1 69 ? -9.851 -2.798 11.084 1.00 94.75 69 ASP A N 1
ATOM 551 C CA . ASP A 1 69 ? -10.366 -3.448 12.287 1.00 94.75 69 ASP A CA 1
ATOM 552 C C . ASP A 1 69 ? -11.343 -4.590 11.957 1.00 94.75 69 ASP A C 1
ATOM 554 O O . ASP A 1 69 ? -11.594 -4.909 10.791 1.00 94.75 69 ASP A O 1
ATOM 558 N N . ALA A 1 70 ? -11.873 -5.236 12.998 1.00 92.81 70 ALA A N 1
ATOM 559 C CA . ALA A 1 70 ? -12.802 -6.358 12.861 1.00 92.81 70 ALA A CA 1
ATOM 560 C C . ALA A 1 70 ? -14.147 -5.970 12.214 1.00 92.81 70 ALA A C 1
ATOM 562 O O . ALA A 1 70 ? -14.807 -6.832 11.638 1.00 92.81 70 ALA A O 1
ATOM 563 N N . ASP A 1 71 ? -14.520 -4.688 12.263 1.00 92.88 71 ASP A N 1
ATOM 564 C CA . ASP A 1 71 ? -15.742 -4.141 11.663 1.00 92.88 71 ASP A CA 1
ATOM 565 C C . ASP A 1 71 ? -15.495 -3.614 10.232 1.00 92.88 71 ASP A C 1
ATOM 567 O O . ASP A 1 71 ? -16.365 -2.985 9.620 1.00 92.88 71 ASP A O 1
ATOM 571 N N . GLY A 1 72 ? -14.294 -3.842 9.687 1.00 90.94 72 GLY A N 1
ATOM 572 C CA . GLY A 1 72 ? -13.899 -3.410 8.349 1.00 90.94 72 GLY A CA 1
ATOM 573 C C . GLY A 1 72 ? -13.607 -1.911 8.233 1.00 90.94 72 GLY A C 1
ATOM 574 O O . GLY A 1 72 ? -13.580 -1.385 7.118 1.00 90.94 72 GLY A O 1
ATOM 575 N N . GLN A 1 73 ? -13.387 -1.197 9.341 1.00 93.56 73 GLN A N 1
ATOM 576 C CA . GLN A 1 73 ? -12.985 0.211 9.312 1.00 93.56 73 GLN A CA 1
ATOM 577 C C . GLN A 1 73 ? -11.470 0.343 9.166 1.00 93.56 73 GLN A C 1
ATOM 579 O O . GLN A 1 73 ? -10.697 -0.387 9.779 1.00 93.56 73 GLN A O 1
ATOM 584 N N . LEU A 1 74 ? -11.029 1.322 8.377 1.00 93.69 74 LEU A N 1
ATOM 585 C CA . LEU A 1 74 ? -9.609 1.607 8.186 1.00 93.69 74 LEU A CA 1
ATOM 586 C C . LEU A 1 74 ? -8.994 2.244 9.438 1.00 93.69 74 LEU A C 1
ATOM 588 O O . LEU A 1 74 ? -9.399 3.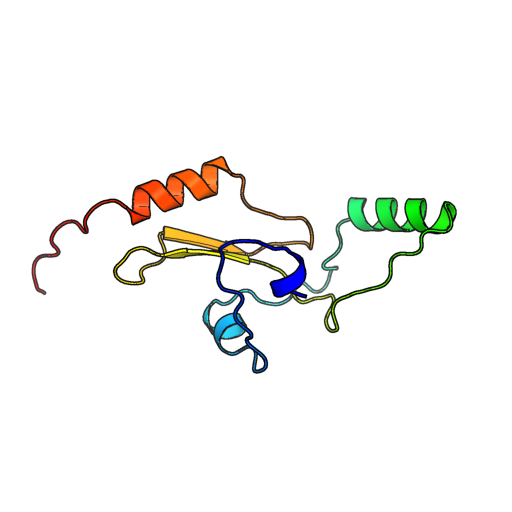329 9.858 1.00 93.69 74 LEU A O 1
ATOM 592 N N . THR A 1 75 ? -7.940 1.625 9.967 1.00 96.06 75 THR A N 1
ATOM 593 C CA . THR A 1 75 ? -7.062 2.219 10.989 1.00 96.06 75 THR A CA 1
ATOM 594 C C . THR A 1 75 ? -5.734 2.711 10.411 1.00 96.06 75 THR A C 1
ATOM 596 O O . THR A 1 75 ? -5.075 3.549 11.032 1.00 96.06 75 THR A O 1
ATOM 599 N N . LEU A 1 76 ? -5.367 2.249 9.208 1.00 96.44 76 LEU A N 1
ATOM 600 C CA . LEU A 1 76 ? -4.276 2.782 8.389 1.00 96.44 76 LEU A CA 1
ATOM 601 C C . LEU A 1 76 ? -4.627 2.691 6.905 1.00 96.44 76 LEU A C 1
ATOM 603 O O . LEU A 1 76 ? -5.062 1.648 6.427 1.00 96.44 76 LEU A O 1
ATOM 607 N N . ALA A 1 77 ? -4.351 3.768 6.173 1.00 95.19 77 ALA A N 1
ATOM 608 C CA . ALA A 1 77 ? -4.321 3.782 4.718 1.00 95.19 77 ALA A CA 1
ATOM 609 C C . ALA A 1 77 ? -3.048 4.498 4.258 1.00 95.19 77 ALA A C 1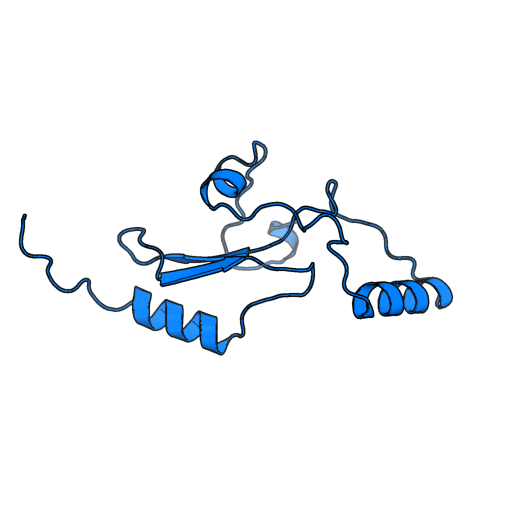
ATOM 611 O O . ALA A 1 77 ? -3.004 5.730 4.214 1.00 95.19 77 ALA A O 1
ATOM 612 N N . TYR A 1 78 ? -2.009 3.730 3.937 1.00 94.31 78 TYR A N 1
ATOM 613 C CA . TYR A 1 78 ? -0.738 4.250 3.450 1.00 94.31 78 TYR A CA 1
ATOM 614 C C . TYR A 1 78 ? -0.619 4.004 1.948 1.00 94.31 78 TYR A C 1
ATOM 616 O O . TYR A 1 78 ? -0.473 2.870 1.501 1.00 94.31 78 TYR A O 1
ATOM 624 N N . ARG A 1 79 ? -0.681 5.072 1.154 1.00 91.25 79 ARG A N 1
ATOM 625 C CA . ARG A 1 79 ? -0.500 5.007 -0.300 1.00 91.25 79 ARG A CA 1
ATOM 626 C C . ARG A 1 79 ? 0.941 5.363 -0.617 1.00 91.25 79 ARG A C 1
ATOM 628 O O . ARG A 1 79 ? 1.390 6.448 -0.249 1.00 91.25 79 ARG A O 1
ATOM 635 N N . CYS A 1 80 ? 1.654 4.451 -1.265 1.00 88.88 80 CYS A N 1
ATOM 636 C CA . CYS A 1 80 ? 3.061 4.660 -1.580 1.00 88.88 80 CYS A CA 1
ATOM 637 C C . CYS A 1 80 ? 3.194 5.786 -2.609 1.00 88.88 80 CYS A C 1
ATOM 639 O O . CYS A 1 80 ? 2.324 5.955 -3.461 1.00 88.88 80 CYS A O 1
ATOM 641 N N . ARG A 1 81 ? 4.293 6.540 -2.551 1.00 83.44 81 ARG A N 1
ATOM 642 C CA . ARG A 1 81 ? 4.630 7.593 -3.527 1.00 83.44 81 ARG A CA 1
ATOM 643 C C . ARG A 1 81 ? 5.649 7.137 -4.571 1.00 83.44 81 ARG A C 1
ATOM 645 O O . ARG A 1 81 ? 5.764 7.760 -5.620 1.00 83.44 81 ARG A O 1
ATOM 652 N N . SER A 1 82 ? 6.375 6.057 -4.291 1.00 79.56 82 SER A N 1
ATOM 653 C CA . SER A 1 82 ? 7.330 5.412 -5.197 1.00 79.56 82 SER A CA 1
ATOM 654 C C . SER A 1 82 ? 7.345 3.900 -4.969 1.00 79.56 82 SER A C 1
ATOM 656 O O . SER A 1 82 ? 6.728 3.397 -4.025 1.00 79.56 82 SER A O 1
ATOM 658 N N . SER A 1 83 ? 8.062 3.152 -5.809 1.00 77.81 83 SER A N 1
ATOM 659 C CA . SER A 1 83 ? 8.149 1.687 -5.697 1.00 77.81 83 SER A CA 1
ATOM 660 C C . SER A 1 83 ? 8.688 1.196 -4.343 1.00 77.81 83 SER A C 1
ATOM 662 O O . SER A 1 83 ? 8.275 0.125 -3.886 1.00 77.81 83 SER A O 1
ATOM 664 N N . HIS A 1 84 ? 9.558 1.971 -3.684 1.00 80.19 84 HIS A N 1
ATOM 665 C CA . HIS A 1 84 ? 10.193 1.623 -2.401 1.00 80.19 84 HIS A CA 1
ATOM 666 C C . HIS A 1 84 ? 9.595 2.319 -1.180 1.00 80.19 84 HIS A C 1
ATOM 668 O O . HIS A 1 84 ? 9.946 1.958 -0.060 1.00 80.19 84 HIS A O 1
ATOM 674 N N . ASP A 1 85 ? 8.708 3.294 -1.375 1.00 85.69 85 ASP A N 1
ATOM 675 C CA . ASP A 1 85 ? 8.022 3.970 -0.275 1.00 85.69 85 ASP A CA 1
ATOM 676 C C . ASP A 1 85 ? 7.136 2.955 0.453 1.00 85.69 85 ASP A C 1
ATOM 678 O O . ASP A 1 85 ? 6.318 2.292 -0.179 1.00 85.69 85 ASP A O 1
ATOM 682 N N . ARG A 1 86 ? 7.332 2.777 1.757 1.00 91.38 86 ARG A N 1
ATOM 683 C CA . ARG A 1 86 ? 6.551 1.880 2.619 1.00 91.38 86 ARG A CA 1
ATOM 684 C C . ARG A 1 86 ? 6.406 2.539 3.991 1.00 91.38 86 ARG A C 1
ATOM 686 O O . ARG A 1 86 ? 7.312 3.275 4.393 1.00 91.38 86 ARG A O 1
ATOM 693 N N . PRO A 1 87 ? 5.311 2.291 4.730 1.00 95.62 87 PRO A N 1
ATOM 694 C CA . PRO A 1 87 ? 5.214 2.752 6.108 1.00 95.62 87 PRO A CA 1
ATOM 695 C C . PRO A 1 87 ? 6.290 2.075 6.967 1.00 95.62 87 PRO A C 1
ATOM 697 O O . PRO A 1 87 ? 6.719 0.954 6.685 1.00 95.62 87 PRO A O 1
ATOM 700 N N . SER A 1 88 ? 6.708 2.734 8.051 1.00 96.25 88 SER A N 1
ATOM 701 C CA . SER A 1 88 ? 7.572 2.082 9.038 1.00 96.25 88 SER A CA 1
ATOM 702 C C . SER A 1 88 ? 6.830 0.929 9.721 1.00 96.25 88 SER A C 1
ATOM 704 O O . SER A 1 88 ? 5.605 0.961 9.875 1.00 96.25 88 SER A O 1
ATOM 706 N N . SER A 1 89 ? 7.573 -0.076 10.188 1.00 96.88 89 SER A N 1
ATOM 707 C CA . SER A 1 89 ? 7.007 -1.181 10.972 1.00 96.88 89 SER A CA 1
ATOM 708 C C . SER A 1 89 ? 6.269 -0.677 12.217 1.00 96.88 89 SER A C 1
ATOM 710 O O . SER A 1 89 ? 5.202 -1.185 12.546 1.00 96.88 89 SER A O 1
ATOM 712 N N . GLU A 1 90 ? 6.782 0.368 12.866 1.00 97.81 90 GLU A N 1
ATOM 713 C CA . GLU A 1 90 ? 6.151 1.030 14.014 1.00 97.81 90 GLU A CA 1
ATOM 714 C C . GLU A 1 90 ? 4.773 1.596 13.660 1.00 97.81 90 GLU A C 1
ATOM 716 O O . GLU A 1 90 ? 3.805 1.329 14.371 1.00 97.81 90 GLU A O 1
ATOM 721 N N . THR A 1 91 ? 4.656 2.285 12.519 1.00 97.50 91 THR A N 1
ATOM 722 C CA . THR A 1 91 ? 3.377 2.832 12.030 1.00 97.50 91 THR A CA 1
ATOM 723 C C . THR A 1 91 ? 2.343 1.718 11.847 1.00 97.50 91 THR A C 1
ATOM 725 O O . THR A 1 91 ? 1.185 1.854 12.249 1.00 97.50 91 THR A O 1
ATOM 728 N N . VAL A 1 92 ? 2.764 0.590 11.269 1.00 97.31 92 VAL A N 1
ATOM 729 C CA . VAL A 1 92 ? 1.893 -0.571 11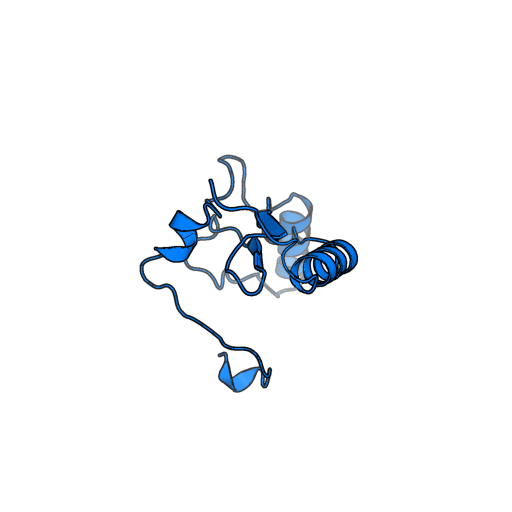.038 1.00 97.31 92 VAL A CA 1
ATOM 730 C C . VAL A 1 92 ? 1.474 -1.219 12.363 1.00 97.31 92 VAL A C 1
ATOM 732 O O . VAL A 1 92 ? 0.295 -1.508 12.566 1.00 97.31 92 VAL A O 1
ATOM 735 N N . LEU A 1 93 ? 2.406 -1.401 13.303 1.00 97.44 93 LEU A N 1
ATOM 736 C CA . LEU A 1 93 ? 2.117 -1.972 14.622 1.00 97.44 93 LEU A CA 1
ATOM 737 C C . LEU A 1 93 ? 1.166 -1.091 15.442 1.00 97.44 93 LEU A C 1
ATOM 739 O O . LEU A 1 93 ? 0.274 -1.605 16.120 1.00 97.44 93 LEU A O 1
ATOM 743 N N . GLU A 1 94 ? 1.310 0.230 15.375 1.00 97.12 94 GLU A N 1
ATOM 744 C CA . GLU A 1 94 ? 0.374 1.158 16.011 1.00 97.12 94 GLU A CA 1
ATOM 745 C C . GLU A 1 94 ? -1.034 1.060 15.420 1.00 97.12 94 GLU A C 1
ATOM 747 O O . GLU A 1 94 ? -2.018 1.073 16.166 1.00 97.12 94 GLU A O 1
ATOM 752 N N . ALA A 1 95 ? -1.144 0.926 14.098 1.00 97.19 95 ALA A N 1
ATOM 753 C CA . ALA A 1 95 ? -2.423 0.726 13.429 1.00 97.19 95 ALA A CA 1
ATOM 754 C C . ALA A 1 95 ? -3.093 -0.592 13.845 1.00 97.19 95 ALA A C 1
ATOM 756 O O . ALA A 1 95 ? -4.292 -0.602 14.132 1.00 97.19 95 ALA A O 1
ATOM 757 N N . PHE A 1 96 ? -2.322 -1.676 13.980 1.00 96.00 96 PHE A N 1
ATOM 758 C CA . PHE A 1 96 ? -2.832 -2.945 14.506 1.00 96.00 96 PHE A CA 1
ATOM 759 C C . PHE A 1 96 ? -3.323 -2.826 15.949 1.00 96.00 96 PHE A C 1
ATOM 761 O O . PHE A 1 96 ? -4.401 -3.317 16.272 1.00 96.00 96 PHE A O 1
ATOM 768 N N . ARG A 1 97 ? -2.590 -2.123 16.823 1.00 95.88 97 ARG A N 1
ATOM 769 C CA . ARG A 1 97 ? -3.048 -1.877 18.204 1.00 95.88 97 ARG A CA 1
ATOM 770 C C . ARG A 1 97 ? -4.349 -1.078 18.244 1.00 95.88 97 ARG A C 1
ATOM 772 O O . ARG A 1 97 ? -5.176 -1.322 19.118 1.00 95.88 97 ARG A O 1
ATOM 779 N N . LYS A 1 98 ? -4.537 -0.125 17.324 1.00 94.62 98 LYS A N 1
ATOM 780 C CA . LYS A 1 98 ? -5.804 0.611 17.179 1.00 94.62 98 LYS A CA 1
ATOM 781 C C . LYS A 1 98 ? -6.927 -0.315 16.706 1.00 94.62 98 LYS A C 1
ATOM 783 O O . LYS A 1 98 ? -7.997 -0.269 17.296 1.00 94.62 98 LYS A O 1
ATOM 788 N N . ALA A 1 99 ? -6.658 -1.168 15.719 1.00 94.38 99 ALA A N 1
ATOM 789 C CA . ALA A 1 99 ? -7.619 -2.123 15.161 1.00 94.38 99 ALA A CA 1
ATOM 790 C C . ALA A 1 99 ? -8.051 -3.214 16.153 1.00 94.38 99 ALA A C 1
ATOM 792 O O . ALA A 1 99 ? -9.188 -3.667 16.119 1.00 94.38 99 ALA A O 1
ATOM 793 N N . ALA A 1 100 ? -7.156 -3.621 17.056 1.00 91.56 100 ALA A N 1
ATOM 794 C CA . ALA A 1 100 ? -7.435 -4.635 18.070 1.00 91.56 100 ALA A CA 1
ATOM 795 C C . ALA A 1 100 ? -8.221 -4.103 19.282 1.00 91.56 100 ALA A C 1
ATOM 797 O O . ALA A 1 100 ? -8.641 -4.888 20.133 1.00 91.56 100 ALA A O 1
ATOM 798 N N . ARG A 1 101 ? -8.392 -2.779 19.417 1.00 83.44 101 ARG A N 1
ATOM 799 C CA . ARG A 1 101 ? -9.191 -2.223 20.513 1.00 83.44 101 ARG A CA 1
ATOM 800 C C . ARG A 1 101 ? -10.673 -2.488 20.242 1.00 83.44 101 ARG A C 1
ATOM 802 O O . ARG A 1 101 ? -11.128 -2.195 19.141 1.00 83.44 101 ARG A O 1
ATOM 809 N N . PRO A 1 102 ? -11.440 -2.970 21.235 1.00 66.81 102 PRO A N 1
ATOM 810 C CA . PRO A 1 102 ? -12.875 -3.136 21.070 1.00 66.81 102 PRO A CA 1
ATOM 811 C C . PRO A 1 102 ? -13.506 -1.794 20.699 1.00 66.81 102 PRO A C 1
ATOM 813 O O . PRO A 1 102 ? -13.178 -0.762 21.301 1.00 66.81 102 PRO A O 1
ATOM 816 N N . ALA A 1 103 ? -14.388 -1.811 19.696 1.00 61.81 103 ALA A N 1
ATOM 817 C CA . ALA A 1 103 ? -15.134 -0.639 19.275 1.00 61.81 103 ALA A CA 1
ATOM 818 C C . ALA A 1 103 ? -15.774 0.001 20.513 1.00 61.81 103 ALA A C 1
ATOM 820 O O . ALA A 1 103 ? -16.530 -0.646 21.241 1.00 61.81 103 ALA A O 1
ATOM 821 N N . ARG A 1 104 ? -15.447 1.271 20.798 1.00 60.12 104 ARG A N 1
ATOM 822 C CA . ARG A 1 104 ? -16.166 2.020 21.838 1.00 60.12 104 ARG A CA 1
ATOM 823 C C . ARG A 1 104 ? -17.629 2.001 21.423 1.00 60.12 104 ARG A C 1
ATOM 825 O O . ARG A 1 104 ? -17.941 2.507 20.347 1.00 60.12 104 ARG A O 1
ATOM 832 N N . THR A 1 105 ? -18.475 1.398 22.254 1.00 56.12 105 THR A N 1
ATOM 833 C CA . THR A 1 105 ? -19.920 1.257 22.074 1.00 56.12 105 THR A CA 1
ATOM 834 C C . THR A 1 105 ? -20.483 2.538 21.464 1.00 56.12 105 THR A C 1
ATOM 836 O O . THR A 1 105 ? -20.549 3.574 22.127 1.00 56.12 105 THR A O 1
ATOM 839 N N . ARG A 1 106 ? -20.804 2.514 20.167 1.00 57.72 106 ARG A N 1
ATOM 840 C CA . ARG A 1 106 ? -21.466 3.646 19.520 1.00 57.72 106 ARG A CA 1
ATOM 841 C C . ARG A 1 106 ? -22.909 3.629 20.003 1.00 57.72 106 ARG A C 1
ATOM 843 O O . ARG A 1 106 ? -23.625 2.666 19.745 1.00 57.72 106 ARG A O 1
ATOM 850 N N . ALA A 1 107 ? -23.316 4.670 20.725 1.00 49.28 107 ALA A N 1
ATOM 851 C CA . ALA A 1 107 ? -24.727 4.898 21.003 1.00 49.28 107 ALA A CA 1
ATOM 852 C C . ALA A 1 107 ? -25.489 4.988 19.662 1.00 49.28 107 ALA A C 1
ATOM 854 O O . ALA A 1 107 ? -24.954 5.577 18.713 1.00 49.28 107 ALA A O 1
ATOM 855 N N . PRO A 1 108 ? -26.685 4.384 19.556 1.00 55.03 108 PRO A N 1
ATOM 856 C CA . PRO A 1 108 ? -27.488 4.456 18.342 1.00 55.03 108 PRO A CA 1
ATOM 857 C C . PRO A 1 108 ? -27.838 5.917 18.022 1.00 55.03 108 PRO A C 1
ATOM 859 O O . PRO A 1 108 ? -28.051 6.721 18.930 1.00 55.03 108 PRO A O 1
ATOM 862 N N . ARG A 1 109 ? -27.821 6.244 16.725 1.00 54.22 109 ARG A N 1
ATOM 863 C CA . ARG A 1 109 ? -28.307 7.520 16.184 1.00 54.22 109 ARG A CA 1
ATOM 864 C C . ARG A 1 109 ? -29.825 7.557 16.166 1.00 54.22 109 ARG A C 1
ATOM 866 O O . ARG A 1 109 ? -30.414 6.480 15.924 1.00 54.22 109 ARG A O 1
#

Secondary structure (DSSP, 8-state):
-GGGG--SS-----TT-HHHHHTT--BPPTT-SS-HHHHHHHHHHHHTT------SS-TTB--EEEEE-TTS-EEEEEE-SSTT----HHHHHHHHHHHTSPPP-PPP-

Sequence (109 aa):
FALALGHPYLWLSDPERSCYRALGVGRGGALNPFSFTDLWRNAYSTLRGQPWIPQQADLWQLGADFVFDADGQLTLAYRCRSSHDRPSSETVLEAFRKAARPARTRAPR

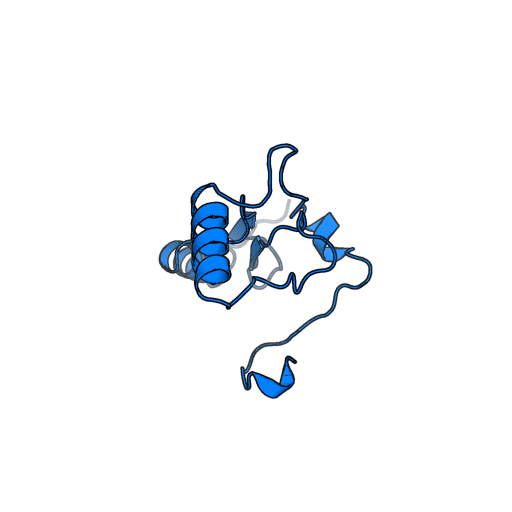Mean predicted aligned error: 8.79 Å